Protein AF-A0AA37XMR2-F1 (afdb_monomer_lite)

Organism: NCBI:txid526944

Radius of gyration: 20.06 Å; chains: 1; bounding box: 46×26×55 Å

InterPro domains:
  IPR029055 Nucleophile aminohydrolases, N-terminal [SSF56235] (3-41)

pLDDT: mean 89.49, std 8.52, range [53.06, 97.31]

Secondary structure (DSSP, 8-state):
----TT---S---PPP---SS-----SSHHHHHHHHHHHHHHHHHHHHHHHHTT-

Sequence (55 aa):
MKFDPYMYRYPSRRNLVFGKNGVVASASPLASQAGLDILKKVEMRLTQLWQQRQL

Foldseek 3Di:
DDDDPVDDPDDDDDDDDDDDQDAADDPDPVVRVVVVVVSVVVVVVVVVVVVVVVD

Structure (mmCIF, N/CA/C/O backbone):
data_AF-A0AA37XMR2-F1
#
_entry.id   AF-A0AA37XMR2-F1
#
loop_
_atom_site.group_PDB
_atom_site.id
_atom_site.type_symbol
_atom_site.label_atom_id
_atom_site.label_alt_id
_atom_site.label_comp_id
_atom_site.label_asym_id
_atom_site.label_entity_id
_atom_site.label_seq_id
_atom_site.pdbx_PDB_ins_code
_atom_site.Cartn_x
_atom_site.Cartn_y
_atom_site.Cartn_z
_atom_site.occupancy
_atom_site.B_iso_or_equiv
_atom_site.auth_seq_id
_atom_site.auth_comp_id
_atom_site.auth_asym_id
_atom_site.auth_atom_id
_atom_site.pdbx_PDB_model_num
ATOM 1 N N . MET A 1 1 ? 18.854 -17.173 -31.645 1.00 65.50 1 MET A N 1
ATOM 2 C CA . MET A 1 1 ? 18.776 -16.171 -30.556 1.00 65.50 1 MET A CA 1
ATOM 3 C C . MET A 1 1 ? 17.821 -16.720 -29.500 1.00 65.50 1 MET A C 1
ATOM 5 O O . MET A 1 1 ? 16.744 -17.155 -29.884 1.00 65.50 1 MET A O 1
ATOM 9 N N . LYS A 1 2 ? 18.225 -16.828 -28.227 1.00 85.00 2 LYS A N 1
ATOM 10 C CA . LYS A 1 2 ? 17.390 -17.404 -27.151 1.00 85.00 2 LYS A CA 1
ATOM 11 C C . LYS A 1 2 ? 16.460 -16.306 -26.614 1.00 85.00 2 LYS A C 1
ATOM 13 O O . LYS A 1 2 ? 16.954 -15.251 -26.233 1.00 85.00 2 LYS A O 1
ATOM 18 N N . PHE A 1 3 ? 15.147 -16.524 -26.645 1.00 88.44 3 PHE A N 1
ATOM 19 C CA . PHE A 1 3 ? 14.163 -15.603 -26.068 1.00 88.44 3 PHE A CA 1
ATOM 20 C C . PHE A 1 3 ? 14.146 -15.769 -24.543 1.00 88.44 3 PHE A C 1
ATOM 22 O O . PHE A 1 3 ? 13.982 -16.889 -24.061 1.00 88.44 3 PHE A O 1
ATOM 29 N N . ASP A 1 4 ? 14.338 -14.674 -23.807 1.00 90.56 4 ASP A N 1
ATOM 30 C CA . ASP A 1 4 ? 14.250 -14.631 -22.344 1.00 90.56 4 ASP A CA 1
ATOM 31 C C . ASP A 1 4 ? 13.054 -13.750 -21.930 1.00 90.56 4 ASP A C 1
ATOM 33 O O . ASP A 1 4 ? 13.098 -12.535 -22.141 1.00 90.56 4 ASP A O 1
ATOM 37 N N . PRO A 1 5 ? 11.983 -14.332 -21.360 1.00 91.12 5 PRO A N 1
ATOM 38 C CA . PRO A 1 5 ? 10.789 -13.591 -20.957 1.00 91.12 5 PRO A CA 1
ATOM 39 C C . PRO A 1 5 ? 11.002 -12.681 -19.737 1.00 91.12 5 PRO A C 1
ATOM 41 O O . PRO A 1 5 ? 10.156 -11.826 -19.479 1.00 91.12 5 PRO A O 1
ATOM 44 N N . TYR A 1 6 ? 12.099 -12.830 -18.986 1.00 92.06 6 TYR A N 1
ATOM 45 C CA . TYR A 1 6 ? 12.398 -11.989 -17.819 1.00 92.06 6 TYR A CA 1
ATOM 46 C C . TYR A 1 6 ? 13.213 -10.737 -18.172 1.00 92.06 6 TYR A C 1
ATOM 48 O O . TYR A 1 6 ? 13.447 -9.876 -17.320 1.00 92.06 6 TYR A O 1
ATOM 56 N N . MET A 1 7 ? 13.631 -10.615 -19.433 1.00 91.50 7 MET A N 1
ATOM 57 C CA . MET A 1 7 ? 14.434 -9.508 -19.935 1.00 91.50 7 MET A CA 1
ATOM 58 C C . MET A 1 7 ? 13.531 -8.351 -20.387 1.00 91.50 7 MET A C 1
ATOM 60 O O . MET A 1 7 ? 12.970 -8.348 -21.484 1.00 91.50 7 MET A O 1
ATOM 64 N N . TYR A 1 8 ? 13.396 -7.330 -19.540 1.00 90.44 8 TYR A N 1
ATOM 65 C CA . TYR A 1 8 ? 12.638 -6.118 -19.860 1.00 90.44 8 TYR A CA 1
ATOM 66 C C . TYR A 1 8 ? 13.528 -5.102 -20.590 1.00 90.44 8 TYR A C 1
ATOM 68 O O . TYR A 1 8 ? 14.403 -4.480 -19.993 1.00 90.44 8 TYR A O 1
ATOM 76 N N . ARG A 1 9 ? 13.294 -4.911 -21.897 1.00 90.38 9 ARG A N 1
ATOM 77 C CA . ARG A 1 9 ? 14.103 -4.021 -22.758 1.00 90.38 9 ARG A CA 1
ATOM 78 C C . ARG A 1 9 ? 13.886 -2.523 -22.496 1.00 90.38 9 ARG A C 1
ATOM 80 O O . ARG A 1 9 ? 14.740 -1.718 -22.855 1.00 90.38 9 ARG A O 1
ATOM 87 N N . TYR A 1 10 ? 12.766 -2.147 -21.886 1.00 93.38 10 TYR A N 1
ATOM 88 C CA . TYR A 1 10 ? 12.397 -0.750 -21.657 1.00 93.38 10 TYR A CA 1
ATOM 89 C C . TYR A 1 10 ? 12.320 -0.432 -20.160 1.00 93.38 10 TYR A C 1
ATOM 91 O O . TYR A 1 10 ? 11.845 -1.267 -19.385 1.00 93.38 10 TYR A O 1
ATOM 99 N N . PRO A 1 11 ? 12.756 0.769 -19.736 1.00 91.50 11 PRO A N 1
ATOM 100 C CA . PRO A 1 11 ? 12.700 1.159 -18.336 1.00 91.50 11 PRO A CA 1
ATOM 101 C C . PRO A 1 11 ? 11.247 1.321 -17.874 1.00 91.50 11 PRO A C 1
ATOM 103 O O . PRO A 1 11 ? 10.446 1.990 -18.525 1.00 91.50 11 PRO A O 1
ATOM 106 N N . SER A 1 12 ? 10.925 0.750 -16.712 1.00 91.19 12 SER A N 1
ATOM 107 C CA . SER A 1 12 ? 9.639 0.945 -16.036 1.00 91.19 12 SER A CA 1
ATOM 108 C C . SER A 1 12 ? 9.759 2.022 -14.956 1.00 91.19 12 SER A C 1
ATOM 110 O O . SER A 1 12 ? 10.776 2.109 -14.267 1.00 91.19 12 SER A O 1
ATOM 112 N N . ARG A 1 13 ? 8.718 2.844 -14.789 1.00 94.19 13 ARG A N 1
ATOM 113 C CA . ARG A 1 13 ? 8.606 3.832 -13.704 1.00 94.19 13 ARG A CA 1
ATOM 114 C C . ARG A 1 13 ? 7.478 3.410 -12.765 1.00 94.19 13 ARG A C 1
ATOM 116 O O . ARG A 1 13 ? 6.397 3.067 -13.233 1.00 94.19 13 ARG A O 1
ATOM 123 N N . ARG A 1 14 ? 7.709 3.454 -11.448 1.00 93.88 14 ARG A N 1
ATOM 124 C CA . ARG A 1 14 ? 6.648 3.276 -10.442 1.00 93.88 14 ARG A CA 1
ATOM 125 C C . ARG A 1 14 ? 6.247 4.634 -9.881 1.00 93.88 14 ARG A C 1
ATOM 127 O O . ARG A 1 14 ? 7.114 5.404 -9.479 1.00 93.88 14 ARG A O 1
ATOM 134 N N . ASN A 1 15 ? 4.949 4.904 -9.837 1.00 95.94 15 ASN A N 1
ATOM 135 C CA . ASN A 1 15 ? 4.424 6.122 -9.227 1.00 95.94 15 ASN A CA 1
ATOM 136 C C . ASN A 1 15 ? 4.380 5.986 -7.702 1.00 95.94 15 ASN A C 1
ATOM 138 O O . ASN A 1 15 ? 4.195 4.888 -7.173 1.00 95.94 15 ASN A O 1
ATOM 142 N N . LEU A 1 16 ? 4.522 7.115 -7.005 1.00 95.19 16 LEU A N 1
ATOM 143 C CA . LEU A 1 16 ? 4.277 7.177 -5.568 1.00 95.19 16 LEU A CA 1
ATOM 144 C C . LEU A 1 16 ? 2.792 6.920 -5.294 1.00 95.19 16 LEU A C 1
ATOM 146 O O . LEU A 1 16 ? 1.923 7.467 -5.973 1.00 95.19 16 LEU A O 1
ATOM 150 N N . VAL A 1 17 ? 2.514 6.084 -4.297 1.00 94.38 17 VAL A N 1
ATOM 151 C CA . VAL A 1 17 ? 1.154 5.751 -3.867 1.00 94.38 17 VAL A CA 1
ATOM 152 C C . VAL A 1 17 ? 0.887 6.442 -2.539 1.00 94.38 17 VAL A C 1
ATOM 154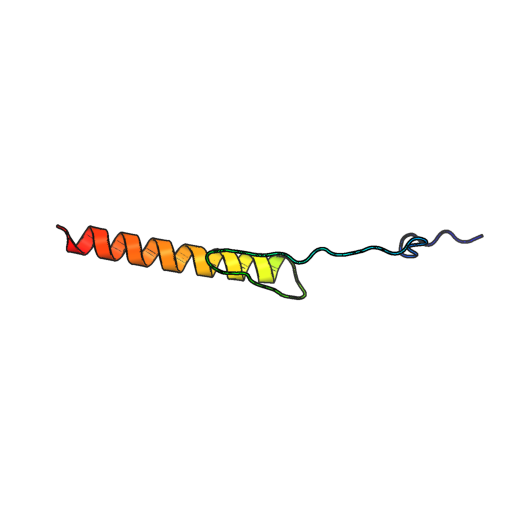 O O . VAL A 1 17 ? 1.644 6.276 -1.585 1.00 94.38 17 VAL A O 1
ATOM 157 N N . PHE A 1 18 ? -0.202 7.203 -2.484 1.00 95.69 18 PHE A N 1
ATOM 158 C CA . PHE A 1 18 ? -0.635 7.936 -1.298 1.00 95.69 18 PHE A CA 1
ATOM 159 C C . PHE A 1 18 ? -1.933 7.338 -0.748 1.00 95.69 18 PHE A C 1
ATOM 161 O O . PHE A 1 18 ? -2.756 6.824 -1.505 1.00 95.69 18 PHE A O 1
ATOM 168 N N . GLY A 1 19 ? -2.136 7.431 0.567 1.00 93.81 19 GLY A N 1
ATOM 169 C CA . GLY A 1 19 ? -3.354 6.975 1.234 1.00 93.81 19 GLY A CA 1
ATOM 170 C C . GLY A 1 19 ? -3.710 7.879 2.409 1.00 93.81 19 GLY A C 1
ATOM 171 O O . GLY A 1 19 ? -2.834 8.279 3.169 1.00 93.81 19 GLY A O 1
ATOM 172 N N . LYS A 1 20 ? -5.000 8.208 2.550 1.00 93.81 20 LYS A N 1
ATOM 173 C CA . LYS A 1 20 ? -5.505 9.120 3.591 1.00 93.81 20 LYS A CA 1
ATOM 174 C C . LYS A 1 20 ? -5.542 8.477 4.983 1.00 93.81 20 LYS A C 1
ATOM 176 O O . LYS A 1 20 ? -5.180 9.120 5.957 1.00 93.81 20 LYS A O 1
ATOM 181 N N . ASN A 1 21 ? -5.952 7.209 5.058 1.00 90.94 21 ASN A N 1
ATOM 182 C CA . ASN A 1 21 ? -6.202 6.492 6.318 1.00 90.94 21 ASN A CA 1
ATOM 183 C C . ASN A 1 21 ? -5.127 5.425 6.618 1.00 90.94 21 ASN A C 1
ATOM 185 O O . ASN A 1 21 ? -5.331 4.552 7.455 1.00 90.94 21 ASN A O 1
ATOM 189 N N . GLY A 1 22 ? -3.991 5.479 5.914 1.00 92.31 22 GLY A N 1
ATOM 190 C CA . GLY A 1 22 ? -2.876 4.540 6.055 1.00 92.31 22 GLY A CA 1
ATOM 191 C C . GLY A 1 22 ? -2.484 3.852 4.745 1.00 92.31 22 GLY A C 1
ATOM 192 O O . GLY A 1 22 ? -3.287 3.716 3.821 1.00 92.31 22 GLY A O 1
ATOM 193 N N . VAL A 1 23 ? -1.221 3.430 4.670 1.00 96.12 23 VAL A N 1
ATOM 194 C CA . VAL A 1 23 ? -0.623 2.687 3.549 1.00 96.12 23 VAL A CA 1
ATOM 195 C C . V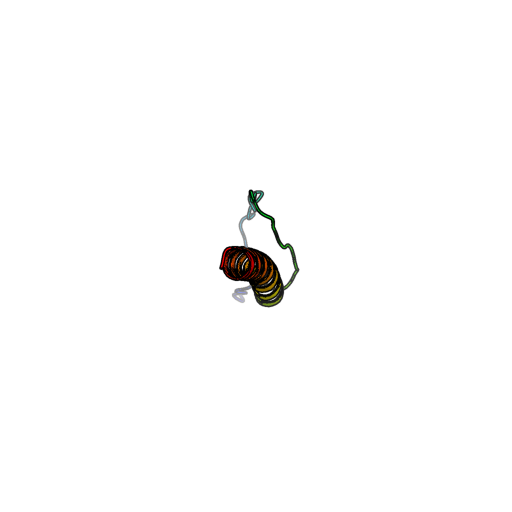AL A 1 23 ? 0.266 1.586 4.128 1.00 96.12 23 VAL A C 1
ATOM 197 O O . VAL A 1 23 ? 0.927 1.800 5.142 1.00 96.12 23 VAL A O 1
ATOM 200 N N . VAL A 1 24 ? 0.302 0.418 3.482 1.00 95.38 24 VAL A N 1
ATOM 201 C CA . VAL A 1 24 ? 1.186 -0.700 3.848 1.00 95.38 24 VAL A CA 1
ATOM 202 C C . VAL A 1 24 ? 2.108 -1.011 2.672 1.00 95.38 24 VAL A C 1
ATOM 204 O O . VAL A 1 24 ? 1.632 -1.265 1.566 1.00 95.38 24 VAL A O 1
ATOM 207 N N . ALA A 1 25 ? 3.423 -0.996 2.905 1.00 95.00 25 ALA A N 1
ATOM 208 C CA . ALA A 1 25 ? 4.441 -1.282 1.895 1.00 95.00 25 ALA A CA 1
ATOM 209 C C . ALA A 1 25 ? 5.277 -2.500 2.307 1.00 95.00 25 ALA A C 1
ATOM 211 O O . ALA A 1 25 ? 5.943 -2.486 3.340 1.00 95.00 25 ALA A O 1
ATOM 212 N N . SER A 1 26 ? 5.246 -3.556 1.493 1.00 95.44 26 SER A N 1
ATOM 213 C CA . SER A 1 26 ? 6.041 -4.768 1.705 1.00 95.44 26 SER A CA 1
ATOM 214 C C . SER A 1 26 ? 6.480 -5.381 0.372 1.00 95.44 26 SER A C 1
ATOM 216 O O . SER A 1 26 ? 5.961 -5.026 -0.688 1.00 95.44 26 SER A O 1
ATOM 218 N N . ALA A 1 27 ? 7.441 -6.307 0.418 1.00 96.44 27 ALA A N 1
ATOM 219 C CA . ALA A 1 27 ? 7.938 -6.999 -0.772 1.00 96.44 27 ALA A CA 1
ATOM 220 C C . ALA A 1 27 ? 6.928 -8.005 -1.361 1.00 96.44 27 ALA A C 1
ATOM 222 O O . ALA A 1 27 ? 7.035 -8.356 -2.533 1.00 96.44 27 ALA A O 1
ATOM 223 N N . SER A 1 28 ? 5.949 -8.461 -0.567 1.00 96.00 28 SER A N 1
ATOM 224 C CA . SER A 1 28 ? 4.933 -9.431 -0.987 1.00 96.00 28 SER A CA 1
ATOM 225 C C . SER A 1 28 ? 3.556 -8.769 -1.092 1.00 96.00 28 SER A C 1
ATOM 227 O O . SER A 1 28 ? 3.061 -8.240 -0.095 1.00 96.00 28 SER A O 1
ATOM 229 N N . PRO A 1 29 ? 2.875 -8.847 -2.250 1.00 95.44 29 PRO A N 1
ATOM 230 C CA . PRO A 1 29 ? 1.523 -8.310 -2.392 1.00 95.44 29 PRO A CA 1
ATOM 231 C C . PRO A 1 29 ? 0.532 -8.878 -1.363 1.00 95.44 29 PRO A C 1
ATOM 233 O O . PRO A 1 29 ? -0.285 -8.130 -0.831 1.00 95.44 29 PRO A O 1
ATOM 236 N N . LEU A 1 30 ? 0.640 -10.171 -1.020 1.00 97.31 30 LEU A N 1
ATOM 237 C CA . LEU A 1 30 ? -0.232 -10.800 -0.019 1.00 97.31 30 LEU A CA 1
ATOM 238 C C . LEU A 1 30 ? 0.011 -10.264 1.394 1.00 97.31 30 LEU A C 1
ATOM 240 O O . LEU A 1 30 ? -0.942 -10.059 2.142 1.00 97.31 30 LEU A O 1
ATOM 244 N N . ALA A 1 31 ? 1.269 -10.016 1.764 1.00 97.19 31 ALA A N 1
ATOM 245 C CA . ALA A 1 31 ? 1.585 -9.453 3.075 1.00 97.19 31 ALA A CA 1
ATOM 246 C C . ALA A 1 31 ? 1.057 -8.015 3.195 1.00 97.19 31 ALA A C 1
ATOM 248 O O . ALA A 1 31 ? 0.465 -7.654 4.213 1.00 97.19 31 ALA A O 1
ATOM 249 N N . SER A 1 32 ? 1.184 -7.220 2.126 1.00 96.75 32 SER A N 1
ATOM 250 C CA . SER A 1 32 ? 0.582 -5.884 2.059 1.00 96.75 32 SER A CA 1
ATOM 251 C C . SER A 1 32 ? -0.945 -5.941 2.187 1.00 96.75 32 SER A C 1
ATOM 253 O O . SER A 1 32 ? -1.520 -5.136 2.919 1.00 96.75 32 SER A O 1
ATOM 255 N N . GLN A 1 33 ? -1.601 -6.913 1.541 1.00 96.19 33 GLN A N 1
ATOM 256 C CA . GLN A 1 33 ? -3.050 -7.112 1.650 1.00 96.19 33 GLN A CA 1
ATOM 257 C C . GLN A 1 33 ? -3.477 -7.475 3.078 1.00 96.19 33 GLN A C 1
ATOM 259 O O . GLN A 1 33 ? -4.394 -6.857 3.614 1.00 96.19 33 GLN A O 1
ATOM 264 N N . ALA A 1 34 ? -2.782 -8.413 3.725 1.00 97.00 34 ALA A N 1
ATOM 265 C CA . ALA A 1 34 ? -3.067 -8.785 5.110 1.00 97.00 34 ALA A CA 1
ATOM 266 C C . ALA A 1 34 ? -2.920 -7.586 6.064 1.00 97.00 34 ALA A C 1
ATOM 268 O O . ALA A 1 34 ? -3.753 -7.389 6.950 1.00 97.00 34 ALA A O 1
ATOM 269 N N . GLY A 1 35 ? -1.903 -6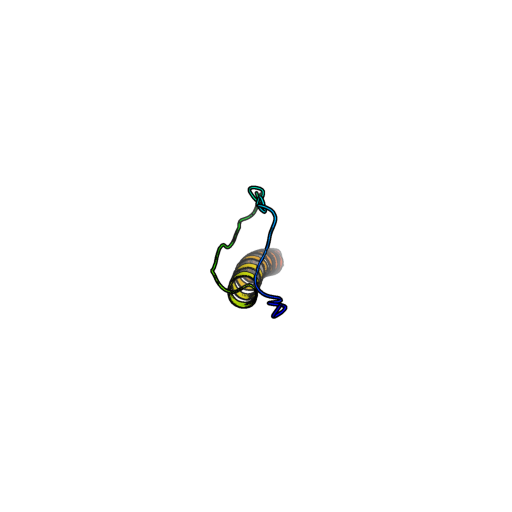.743 5.850 1.00 95.56 35 GLY A N 1
ATOM 270 C CA . GLY A 1 35 ? -1.730 -5.499 6.601 1.00 95.56 35 GLY A CA 1
ATOM 271 C C . GLY A 1 35 ? -2.892 -4.520 6.404 1.00 95.56 35 GLY A C 1
ATOM 272 O O . GLY A 1 35 ? -3.404 -3.975 7.382 1.00 95.56 35 GLY A O 1
ATOM 273 N N . LEU A 1 36 ? -3.361 -4.337 5.165 1.00 95.44 36 LEU A N 1
ATOM 274 C CA . LEU A 1 36 ? -4.536 -3.503 4.879 1.00 95.44 36 LEU A CA 1
ATOM 275 C C . LEU A 1 36 ? -5.809 -4.046 5.542 1.00 95.44 36 LEU A C 1
ATOM 277 O O . LEU A 1 36 ? -6.612 -3.268 6.057 1.00 95.44 36 LEU A O 1
ATOM 281 N N . ASP A 1 37 ? -5.990 -5.364 5.571 1.00 95.88 37 ASP A N 1
ATOM 282 C CA . ASP A 1 37 ? -7.152 -5.989 6.208 1.00 95.88 37 ASP A CA 1
ATOM 283 C C . ASP A 1 37 ? -7.139 -5.805 7.729 1.00 95.88 37 ASP A C 1
ATOM 285 O O . ASP A 1 37 ? -8.193 -5.608 8.337 1.00 95.88 37 ASP A O 1
ATOM 289 N N . ILE A 1 38 ? -5.959 -5.822 8.353 1.00 95.62 38 ILE A N 1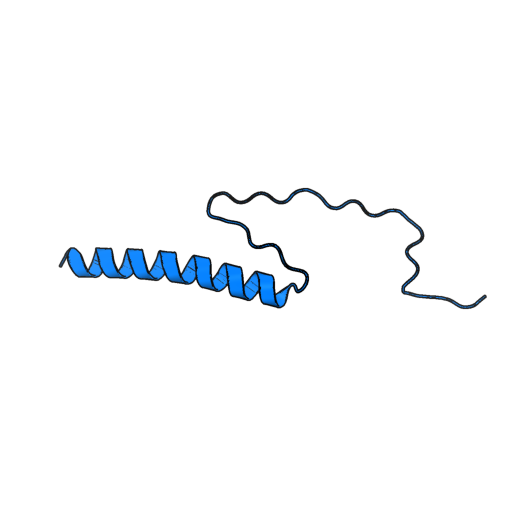
ATOM 290 C CA . ILE A 1 38 ? -5.812 -5.519 9.781 1.00 95.62 38 ILE A CA 1
ATOM 291 C C . ILE A 1 38 ? -6.207 -4.066 10.057 1.00 95.62 38 ILE A C 1
ATOM 293 O O . ILE A 1 38 ? -7.015 -3.831 10.956 1.00 95.62 38 ILE A O 1
ATOM 297 N N . LEU A 1 39 ? -5.709 -3.111 9.263 1.00 93.81 39 LEU A N 1
ATOM 298 C CA . LEU A 1 39 ? -6.060 -1.693 9.417 1.00 93.81 39 LEU A CA 1
ATOM 299 C C . LEU A 1 39 ? -7.580 -1.478 9.341 1.00 93.81 39 LEU A C 1
ATOM 301 O O . LEU A 1 39 ? -8.159 -0.844 10.223 1.00 93.81 39 LEU A O 1
ATOM 305 N N . LYS A 1 40 ? -8.247 -2.098 8.360 1.00 92.69 40 LYS A N 1
ATOM 306 C CA . LYS A 1 40 ? -9.713 -2.034 8.215 1.00 92.69 40 LYS A CA 1
ATOM 307 C C . LYS A 1 40 ? -10.457 -2.668 9.393 1.00 92.69 40 LYS A C 1
ATOM 309 O O . LYS A 1 40 ? -11.468 -2.140 9.850 1.00 92.69 40 LYS A O 1
ATOM 314 N N . LYS A 1 41 ? -9.983 -3.812 9.896 1.00 91.44 41 LYS A N 1
ATOM 315 C CA . LYS A 1 41 ? -10.619 -4.510 11.029 1.00 91.44 41 LYS A CA 1
ATOM 316 C C . LYS A 1 41 ? -10.567 -3.693 12.318 1.00 91.44 41 LYS A C 1
ATOM 318 O O . LYS A 1 41 ? -11.526 -3.738 13.087 1.00 91.44 41 LYS A O 1
ATOM 323 N N . VAL A 1 42 ? -9.481 -2.958 12.556 1.00 79.62 42 VAL A N 1
ATOM 324 C CA . VAL A 1 42 ? -9.353 -2.089 13.737 1.00 79.62 42 VAL A CA 1
ATOM 325 C C . VAL A 1 42 ? -10.407 -0.980 13.708 1.00 79.62 42 VAL A C 1
ATOM 327 O O . VAL A 1 42 ? -11.103 -0.774 14.701 1.00 79.62 42 VAL A O 1
ATOM 330 N N . GLU A 1 43 ? -10.592 -0.329 12.560 1.00 80.94 43 GLU A N 1
ATOM 331 C CA . GLU A 1 43 ? -11.597 0.726 12.380 1.00 80.94 43 GLU A CA 1
ATOM 332 C C . GLU A 1 43 ? -13.034 0.207 12.591 1.00 80.94 43 GLU A C 1
ATOM 334 O O . GLU A 1 43 ? -13.826 0.808 13.324 1.00 80.94 43 GLU A O 1
ATOM 339 N N . MET A 1 44 ? -13.354 -0.967 12.035 1.00 80.19 44 MET A N 1
ATOM 340 C CA . MET A 1 44 ? -14.662 -1.610 12.230 1.00 80.19 44 MET A CA 1
ATOM 341 C C . MET A 1 44 ? -14.920 -2.006 13.690 1.00 80.19 44 MET A C 1
ATOM 343 O O . MET A 1 44 ? -16.043 -1.903 14.177 1.00 80.19 44 MET A O 1
ATOM 347 N N . ARG A 1 45 ? -13.887 -2.438 14.422 1.00 83.12 45 ARG A N 1
ATOM 348 C CA . ARG A 1 45 ? -14.045 -2.810 15.833 1.00 83.12 45 ARG A CA 1
ATOM 349 C C . ARG A 1 45 ? -14.333 -1.587 16.703 1.00 83.12 45 ARG A C 1
ATOM 351 O O . ARG A 1 45 ? -15.171 -1.666 17.594 1.00 83.12 45 ARG A O 1
ATOM 358 N N . LEU A 1 46 ? -13.671 -0.459 16.449 1.00 77.81 46 LEU A N 1
ATOM 359 C CA . LEU A 1 46 ? -13.918 0.772 17.203 1.00 77.81 46 LEU A CA 1
ATOM 360 C C . LEU A 1 46 ? -15.339 1.286 16.974 1.00 77.81 46 LEU A C 1
ATOM 362 O O . LEU A 1 46 ? -16.034 1.593 17.936 1.00 77.81 46 LEU A O 1
ATOM 366 N N . THR A 1 47 ? -15.795 1.323 15.724 1.00 81.62 47 THR A N 1
ATOM 367 C CA . THR A 1 47 ? -17.167 1.745 15.393 1.00 81.62 47 THR A CA 1
ATOM 368 C C . THR A 1 47 ? -18.222 0.843 16.039 1.00 81.62 47 THR A C 1
ATOM 370 O O . THR A 1 47 ? -19.173 1.354 16.628 1.00 81.62 47 THR A O 1
ATOM 373 N N . GLN A 1 48 ? -18.013 -0.477 16.047 1.00 79.75 48 GLN A N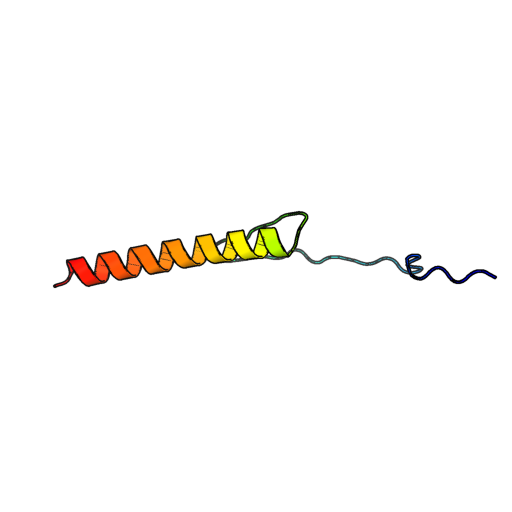 1
ATOM 374 C CA . GLN A 1 48 ? -18.886 -1.422 16.757 1.00 79.75 48 GLN A CA 1
ATOM 375 C C . GLN A 1 48 ? -18.922 -1.180 18.273 1.00 79.75 48 GLN A C 1
ATOM 377 O O . GLN A 1 48 ? -19.997 -1.183 18.870 1.00 79.75 48 GLN A O 1
ATOM 382 N N . LEU A 1 49 ? -17.769 -0.932 18.900 1.00 84.75 49 LEU A N 1
ATOM 383 C CA . LEU A 1 49 ? -17.691 -0.647 20.337 1.00 84.75 49 LEU A CA 1
ATOM 384 C C . LEU A 1 49 ? -18.378 0.674 20.706 1.00 84.75 49 LEU A C 1
ATOM 386 O O . LEU A 1 49 ? -19.025 0.763 21.748 1.00 84.75 49 LEU A O 1
ATOM 390 N N . TRP A 1 50 ? -18.265 1.695 19.856 1.00 84.12 50 TRP A N 1
ATOM 391 C CA . TRP A 1 50 ? -18.979 2.959 20.044 1.00 84.12 50 TRP A CA 1
ATOM 392 C C . TRP A 1 50 ? -20.492 2.785 19.927 1.00 84.12 50 TRP A C 1
ATOM 394 O O . TRP A 1 50 ? -21.226 3.335 20.743 1.00 84.12 50 TRP A O 1
ATOM 404 N N . GLN A 1 51 ? -20.955 1.980 18.972 1.00 83.81 51 GLN A N 1
ATOM 405 C CA . GLN A 1 51 ? -22.377 1.691 18.795 1.00 83.81 51 GLN A CA 1
ATOM 406 C C . GLN A 1 51 ? -22.957 0.886 19.969 1.00 83.81 51 GLN A C 1
ATOM 408 O O . GLN A 1 51 ? -24.066 1.168 20.409 1.00 83.81 51 GLN A O 1
ATOM 413 N N . GLN A 1 52 ? -22.189 -0.055 20.527 1.00 82.94 52 GLN A N 1
ATOM 414 C CA . GLN A 1 52 ? -22.575 -0.811 21.727 1.00 82.94 52 GLN A CA 1
ATOM 415 C C . GLN A 1 52 ? -22.618 0.040 23.004 1.00 82.94 52 GLN A C 1
ATOM 417 O O . GLN A 1 52 ? -23.343 -0.305 23.924 1.00 82.94 52 GLN A O 1
ATOM 422 N N . ARG A 1 53 ? -21.851 1.135 23.075 1.00 82.12 53 ARG A N 1
ATOM 423 C CA . ARG A 1 53 ? -21.842 2.066 24.219 1.00 82.12 53 ARG A CA 1
ATOM 424 C C . ARG A 1 53 ? -22.971 3.104 24.204 1.00 82.12 53 ARG A C 1
ATOM 426 O O . ARG A 1 53 ? -23.127 3.815 25.189 1.00 82.12 53 ARG A O 1
ATOM 433 N N . G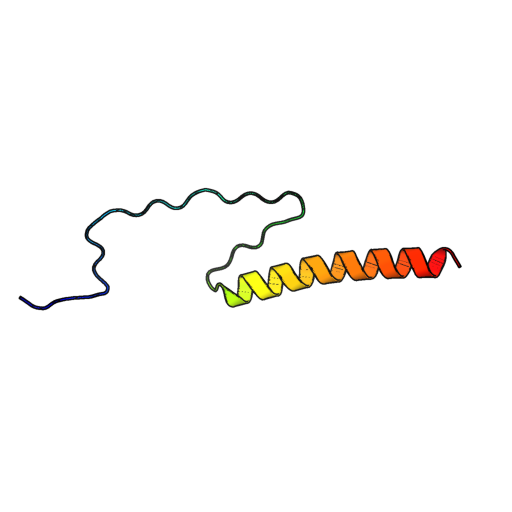LN A 1 54 ? -23.671 3.257 23.082 1.00 71.94 54 GLN A N 1
ATOM 434 C CA . GLN A 1 54 ? -24.759 4.230 22.893 1.00 71.94 54 GLN A CA 1
ATOM 435 C C . GLN A 1 54 ? -26.155 3.623 23.158 1.00 71.94 54 GLN A C 1
ATOM 437 O O . GLN A 1 54 ? -27.152 4.327 23.015 1.00 71.94 54 GLN A O 1
ATOM 442 N N . LEU A 1 55 ? -26.214 2.339 23.533 1.00 53.06 55 LEU A N 1
ATOM 443 C CA . LEU A 1 55 ? -27.387 1.619 24.044 1.00 53.06 55 LEU A CA 1
ATOM 444 C C . LEU A 1 55 ? -27.232 1.408 25.553 1.00 53.06 55 LEU A C 1
ATOM 446 O O . LEU A 1 55 ? -28.266 1.472 26.250 1.00 53.06 55 LEU A O 1
#